Protein AF-A0A813J6W2-F1 (afdb_monomer_lite)

Organism: Polarella glacialis (NCBI:txid89957)

Sequence (177 aa):
MVAVLALCNLWLPAFVPPPAGQSLRHGVHMSTAVGAAAVLGAAPAAFADKIDDAATKLSEASYPFLKEIDWTSPVYGSLPNANPVKVLAVINKALVMGASMDSAALKKGVLAHASAIGHVDSKGMIPLPDYTAINAAIGHMVASVPKKPGHRRLQRSWRCRQEGGSWCLHEVARESR

Radius of gyration: 26.38 Å; chains: 1; bounding box: 73×84×57 Å

Foldseek 3Di:
DDDDDDDDDPDDDDDDDDDDDDDDDDDDDDDDDDDDDDPPDPPDPVVLPVQLVVLLVVLVVCVVVLVVDQPVDCVVVDDPPDDVVVVVVVVVVVVVLQVQFDPVLVVQLVVLVVVQQVQADPSRGGDSVSSSSNSSSVSNRNVSHDDDPPVVVVVVVVVCVVVPNPVPVVVVVVVVD

InterPro domains:
  IPR003376 Peridinin-chlorophyll A binding protein [PF02429] (49-148)
  IPR036550 Peridinin-chlorophyll A binding superfamily [G3DSA:1.40.10.10] (41-151)
  IPR036550 Peridinin-chlorophyll A binding superfamily [SSF48608] (43-148)

Structure (mmCIF, N/CA/C/O backbone):
data_AF-A0A813J6W2-F1
#
_entry.id   AF-A0A813J6W2-F1
#
loop_
_atom_site.group_PDB
_atom_site.id
_atom_site.type_symbol
_atom_site.label_atom_id
_atom_site.label_alt_id
_atom_site.label_comp_id
_atom_site.label_asym_id
_atom_site.label_entity_id
_atom_site.label_seq_id
_atom_site.pdbx_PDB_i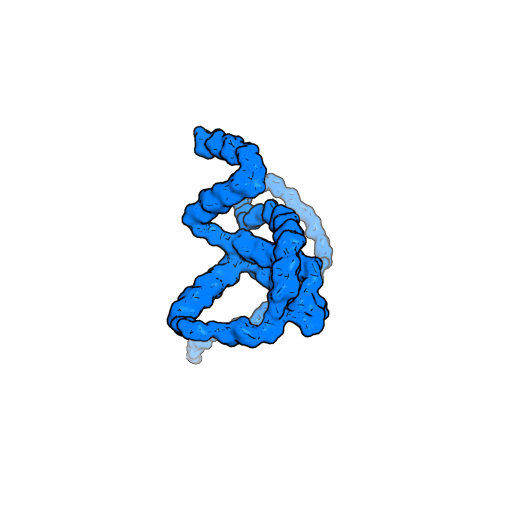ns_code
_atom_site.Cartn_x
_atom_site.Cartn_y
_atom_site.Cartn_z
_atom_site.occupancy
_atom_site.B_iso_or_equiv
_atom_site.auth_seq_id
_atom_site.auth_comp_id
_atom_site.auth_asym_id
_atom_site.auth_atom_id
_atom_site.pdbx_PDB_model_num
ATOM 1 N N . MET A 1 1 ? -21.621 -68.797 -7.571 1.00 32.53 1 MET A N 1
ATOM 2 C CA . MET A 1 1 ? -20.572 -68.760 -6.532 1.00 32.53 1 MET A CA 1
ATOM 3 C C . MET A 1 1 ? -20.043 -67.330 -6.433 1.00 32.53 1 MET A C 1
ATOM 5 O O . MET A 1 1 ? -19.540 -66.850 -7.433 1.00 32.53 1 MET A O 1
ATOM 9 N N . VAL A 1 2 ? -20.258 -66.687 -5.270 1.00 34.25 2 VAL A N 1
ATOM 10 C CA . VAL A 1 2 ? -19.469 -65.613 -4.597 1.00 34.25 2 VAL A CA 1
ATOM 11 C C . VAL A 1 2 ? -19.027 -64.400 -5.458 1.00 34.25 2 VAL A C 1
ATOM 13 O O . VAL A 1 2 ? -18.131 -64.529 -6.276 1.00 34.25 2 VAL A O 1
ATOM 16 N N . ALA A 1 3 ? -19.694 -63.237 -5.454 1.00 38.50 3 ALA A N 1
ATOM 17 C CA . ALA A 1 3 ? -19.747 -62.157 -4.443 1.00 38.50 3 ALA A CA 1
ATOM 18 C C . ALA A 1 3 ? -18.414 -61.420 -4.175 1.00 38.50 3 ALA A C 1
ATOM 20 O O . ALA A 1 3 ? -17.601 -61.916 -3.408 1.00 38.50 3 ALA A O 1
ATOM 21 N N . VAL A 1 4 ? -18.265 -60.188 -4.693 1.00 41.47 4 VAL A N 1
ATOM 22 C CA . VAL A 1 4 ? -17.517 -59.091 -4.039 1.00 41.47 4 VAL A CA 1
ATOM 23 C C . VAL A 1 4 ? -18.222 -57.759 -4.338 1.00 41.47 4 VAL A C 1
ATOM 25 O O . VAL A 1 4 ? -18.312 -57.322 -5.481 1.00 41.47 4 VAL A O 1
ATOM 28 N N . LEU A 1 5 ? -18.752 -57.153 -3.276 1.00 44.66 5 LEU A N 1
ATOM 29 C CA . LEU A 1 5 ? -19.268 -55.786 -3.179 1.00 44.66 5 LEU A CA 1
ATOM 30 C C . LEU A 1 5 ? -18.096 -54.827 -2.926 1.00 44.66 5 LEU A C 1
ATOM 32 O O . LEU A 1 5 ? -17.245 -55.188 -2.118 1.00 44.66 5 LEU A O 1
ATOM 36 N N . ALA A 1 6 ? -18.100 -53.616 -3.505 1.00 43.50 6 ALA A N 1
ATOM 37 C CA . ALA A 1 6 ? -17.680 -52.371 -2.831 1.00 43.50 6 ALA A CA 1
ATOM 38 C C . ALA A 1 6 ? -17.549 -51.165 -3.791 1.00 43.50 6 ALA A C 1
ATOM 40 O O . ALA A 1 6 ? -16.657 -51.116 -4.629 1.00 43.50 6 ALA A O 1
ATOM 41 N N . LEU A 1 7 ? -18.393 -50.161 -3.521 1.00 42.53 7 LEU A N 1
ATOM 42 C CA . LEU A 1 7 ? -18.168 -48.709 -3.630 1.00 42.53 7 LEU A CA 1
ATOM 43 C C . LEU A 1 7 ? -18.061 -48.032 -5.013 1.00 42.53 7 LEU A C 1
ATOM 45 O O . LEU A 1 7 ? -16.988 -47.776 -5.553 1.00 42.53 7 LEU A O 1
ATOM 49 N N . CYS A 1 8 ? -19.229 -47.574 -5.476 1.00 40.91 8 CYS A N 1
ATOM 50 C CA . CYS A 1 8 ? -19.403 -46.475 -6.424 1.00 40.91 8 CYS A CA 1
ATOM 51 C C . CYS A 1 8 ? -19.331 -45.088 -5.745 1.00 40.91 8 CYS A C 1
ATOM 53 O O . CYS A 1 8 ? -19.824 -44.901 -4.635 1.00 40.91 8 CYS A O 1
ATOM 55 N N . ASN A 1 9 ? -18.852 -44.113 -6.526 1.00 45.38 9 ASN A N 1
ATOM 56 C CA . ASN A 1 9 ? -19.217 -42.686 -6.539 1.00 45.38 9 ASN A CA 1
ATOM 57 C C . ASN A 1 9 ? -18.821 -41.753 -5.382 1.00 45.38 9 ASN A C 1
ATOM 59 O O . ASN A 1 9 ? -19.674 -41.161 -4.726 1.00 45.38 9 ASN A O 1
ATOM 63 N N . LEU A 1 10 ? -17.532 -41.421 -5.293 1.00 42.88 10 LEU A N 1
ATOM 64 C CA . LEU A 1 10 ? -17.106 -40.117 -4.766 1.00 42.88 10 LEU A CA 1
ATOM 65 C C . LEU A 1 10 ? -16.623 -39.226 -5.916 1.00 42.88 10 LEU A C 1
ATOM 67 O O . LEU A 1 10 ? -15.428 -39.038 -6.134 1.00 42.88 10 LEU A O 1
ATOM 71 N N . TRP A 1 11 ? -17.585 -38.684 -6.663 1.00 45.22 11 TRP A N 1
ATOM 72 C CA . TRP A 1 11 ? -17.362 -37.578 -7.590 1.00 45.22 11 TRP A CA 1
ATOM 73 C C . TRP A 1 11 ? -18.440 -36.511 -7.361 1.00 45.22 11 TRP A C 1
ATOM 75 O O . TRP A 1 11 ? -19.586 -36.699 -7.748 1.00 45.22 11 TRP A O 1
ATOM 85 N N . LEU A 1 12 ? -18.006 -35.421 -6.710 1.00 53.00 12 LEU A N 1
ATOM 86 C CA . LEU A 1 12 ? -18.623 -34.091 -6.544 1.00 53.00 12 LEU A CA 1
ATOM 87 C C . LEU A 1 12 ? -19.996 -34.004 -5.846 1.00 53.00 12 LEU A C 1
ATOM 89 O O . LEU A 1 12 ? -20.911 -34.781 -6.094 1.00 53.00 12 LEU A O 1
ATOM 93 N N . PRO A 1 13 ? -20.184 -32.953 -5.032 1.00 49.88 13 PRO A N 1
ATOM 94 C CA . PRO A 1 13 ? -21.352 -32.118 -5.307 1.00 49.88 13 PRO A CA 1
ATOM 95 C C . PRO A 1 13 ? -21.043 -30.615 -5.320 1.00 49.88 13 PRO A C 1
ATOM 97 O O . PRO A 1 13 ? -20.703 -30.004 -4.307 1.00 49.88 13 PRO A O 1
ATOM 100 N N . ALA A 1 14 ? -21.262 -30.016 -6.492 1.00 44.91 14 ALA A N 1
ATOM 101 C CA . ALA A 1 14 ? -21.667 -28.625 -6.616 1.00 44.91 14 ALA A CA 1
ATOM 102 C C . ALA A 1 14 ? -23.023 -28.447 -5.908 1.00 44.91 14 ALA A C 1
ATOM 104 O O . ALA A 1 14 ? -23.976 -29.177 -6.181 1.00 44.91 14 ALA A O 1
ATOM 105 N N . PHE A 1 15 ? -23.098 -27.501 -4.975 1.00 42.28 15 PHE A N 1
ATOM 106 C CA . PHE A 1 15 ? -24.297 -27.212 -4.194 1.00 42.28 15 PHE A CA 1
ATOM 107 C C . PHE A 1 15 ? -25.143 -26.151 -4.916 1.00 42.28 15 PHE A C 1
ATOM 109 O O . PHE A 1 15 ? -24.765 -24.982 -4.972 1.00 42.28 15 PHE A O 1
ATOM 116 N N . VAL A 1 16 ? -26.283 -26.569 -5.472 1.00 48.84 16 VAL A N 1
ATOM 117 C CA . VAL A 1 16 ? -27.378 -25.692 -5.920 1.00 48.84 16 VAL A CA 1
ATOM 118 C C . VAL A 1 16 ? -28.450 -25.702 -4.820 1.00 48.84 16 VAL A C 1
ATOM 120 O O . VAL A 1 16 ? -28.851 -26.790 -4.402 1.00 48.84 16 VAL A O 1
ATOM 123 N N . PRO A 1 17 ? -28.921 -24.547 -4.316 1.00 43.53 17 PRO A N 1
ATOM 124 C CA . PRO A 1 17 ? -29.933 -24.513 -3.262 1.00 43.53 17 PRO A CA 1
ATOM 125 C C . PRO A 1 17 ? -31.351 -24.796 -3.809 1.00 43.53 17 PRO A C 1
ATOM 127 O O . PRO A 1 17 ? -31.703 -24.272 -4.869 1.00 43.53 17 PRO A O 1
ATOM 130 N N . PRO A 1 18 ? -32.196 -25.568 -3.096 1.00 46.22 18 PRO A N 1
ATOM 131 C CA . PRO A 1 18 ? -33.617 -25.719 -3.412 1.00 46.22 18 PRO A CA 1
ATOM 132 C C . PRO A 1 18 ? -34.473 -24.593 -2.786 1.00 46.22 18 PRO A C 1
ATOM 134 O O . PRO A 1 18 ? -34.084 -24.019 -1.765 1.00 46.22 18 PRO A O 1
ATOM 137 N N . PRO A 1 19 ? -35.658 -24.278 -3.346 1.00 39.81 19 PRO A N 1
ATOM 138 C CA . PRO A 1 19 ? -36.578 -23.299 -2.773 1.00 39.81 19 PRO A CA 1
ATOM 139 C C . PRO A 1 19 ? -37.379 -23.904 -1.606 1.00 39.81 19 PRO A C 1
ATOM 141 O O . PRO A 1 19 ? -37.912 -25.007 -1.714 1.00 39.81 19 PRO A O 1
ATOM 144 N N . ALA A 1 20 ? -37.503 -23.167 -0.499 1.00 46.59 20 ALA A N 1
ATOM 145 C CA . ALA A 1 20 ? -38.336 -23.544 0.642 1.00 46.59 20 ALA A CA 1
ATOM 146 C C . ALA A 1 20 ? -39.707 -22.853 0.568 1.00 46.59 20 ALA A C 1
ATOM 148 O O . ALA A 1 20 ? -39.802 -21.628 0.638 1.00 46.59 20 ALA A O 1
ATOM 149 N N . GLY A 1 21 ? -40.769 -23.654 0.464 1.00 39.44 21 GLY A N 1
ATOM 150 C CA . GLY A 1 21 ? -42.153 -23.245 0.683 1.00 39.44 21 GLY A CA 1
ATOM 151 C C . GLY A 1 21 ? -42.783 -24.033 1.837 1.00 39.44 21 GLY A C 1
ATOM 152 O O . GLY A 1 21 ? -42.725 -25.254 1.829 1.00 39.44 21 GLY A O 1
ATOM 153 N N . GLN A 1 22 ? -43.399 -23.287 2.769 1.00 39.91 22 GLN A N 1
ATOM 154 C CA . GLN A 1 22 ? -44.546 -23.626 3.645 1.00 39.91 22 GLN A CA 1
ATOM 155 C C . GLN A 1 22 ? -44.345 -24.777 4.663 1.00 39.91 22 GLN A C 1
ATOM 157 O O . GLN A 1 22 ? -44.216 -25.936 4.306 1.00 39.91 22 GLN A O 1
ATOM 162 N N . SER A 1 23 ? -44.153 -24.499 5.961 1.00 40.53 23 SER A N 1
ATOM 163 C CA . SER A 1 23 ? -45.137 -24.113 7.004 1.00 40.53 23 SER A CA 1
ATOM 164 C C . SER A 1 23 ? -46.182 -25.188 7.331 1.00 40.53 23 SER A C 1
ATOM 166 O O . SER A 1 23 ? -47.001 -25.488 6.475 1.00 40.53 23 SER A O 1
ATOM 168 N N . LEU A 1 24 ? -46.157 -25.688 8.581 1.00 40.53 24 LEU A N 1
ATOM 169 C CA . LEU A 1 24 ? -47.265 -26.099 9.482 1.00 40.53 24 LEU A CA 1
ATOM 170 C C . LEU A 1 24 ? -46.612 -26.750 10.736 1.00 40.53 24 LEU A C 1
ATOM 172 O O . LEU A 1 24 ? -45.891 -27.728 10.608 1.00 40.53 24 LEU A O 1
ATOM 176 N N . ARG A 1 25 ? -46.549 -26.101 11.910 1.00 40.66 25 ARG A N 1
ATOM 177 C CA . ARG A 1 25 ? -47.556 -25.905 12.985 1.00 40.66 25 ARG A CA 1
ATOM 178 C C . ARG A 1 25 ? -47.686 -27.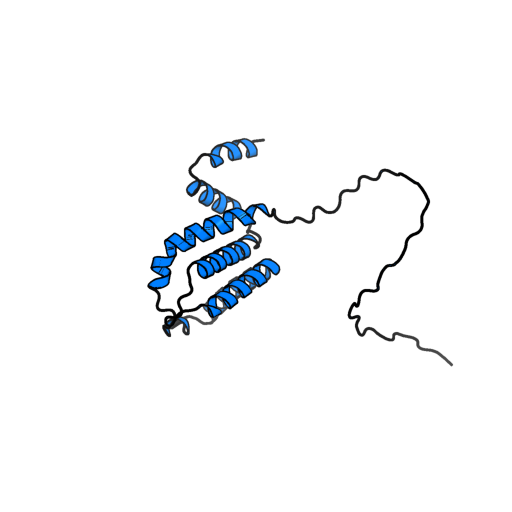070 14.004 1.00 40.66 25 ARG A C 1
ATOM 180 O O . ARG A 1 25 ? -48.101 -28.160 13.645 1.00 40.66 25 ARG A O 1
ATOM 187 N N . HIS A 1 26 ? -47.512 -26.682 15.280 1.00 31.67 26 HIS A N 1
ATOM 188 C CA . HIS A 1 26 ? -47.939 -27.268 16.575 1.00 31.67 26 HIS A CA 1
ATOM 189 C C . HIS A 1 26 ? -47.042 -28.275 17.322 1.00 31.67 26 HIS A C 1
ATOM 191 O O . HIS A 1 26 ? -46.849 -29.402 16.890 1.00 31.67 26 HIS A O 1
ATOM 197 N N . GLY A 1 27 ? -46.647 -27.886 18.546 1.00 35.94 27 GLY A N 1
ATOM 198 C CA . GLY A 1 27 ? -46.239 -28.805 19.617 1.00 35.94 27 GLY A CA 1
ATOM 199 C C . GLY A 1 27 ? -45.245 -28.198 20.610 1.00 35.94 27 GLY A C 1
ATOM 200 O O . GLY A 1 27 ? -44.052 -28.171 20.351 1.00 35.94 27 GLY A O 1
ATOM 201 N N . VAL A 1 28 ? -45.743 -27.696 21.738 1.00 43.69 28 VAL A N 1
ATOM 202 C CA . VAL A 1 28 ? -44.996 -27.062 22.839 1.00 43.69 28 VAL A CA 1
ATOM 203 C C . VAL A 1 28 ? -44.101 -28.065 23.583 1.00 43.69 28 VAL A C 1
ATOM 205 O O . VAL A 1 28 ? -44.597 -29.096 24.025 1.00 43.69 28 VAL A O 1
ATOM 208 N N . HIS A 1 29 ? -42.839 -27.706 23.848 1.00 34.78 29 HIS A N 1
ATOM 209 C CA . HIS A 1 29 ? -42.182 -28.014 25.126 1.00 34.78 29 HIS A CA 1
ATOM 210 C C . HIS A 1 29 ? -41.040 -27.020 25.391 1.00 34.78 29 HIS A C 1
ATOM 212 O O . HIS A 1 29 ? -40.045 -26.981 24.671 1.00 34.78 29 HIS A O 1
ATOM 218 N N . MET A 1 30 ? -41.197 -26.191 26.424 1.00 47.62 30 MET A N 1
ATOM 219 C CA . MET A 1 30 ? -40.112 -25.387 26.982 1.00 47.62 30 MET A CA 1
ATOM 220 C C . MET A 1 30 ? -39.264 -26.299 27.870 1.00 47.62 30 MET A C 1
ATOM 222 O O . MET A 1 30 ? -39.746 -26.780 28.893 1.00 47.62 30 MET A O 1
ATOM 226 N N . SER A 1 31 ? -37.999 -26.505 27.513 1.00 44.03 31 SER A N 1
ATOM 227 C CA . SER A 1 31 ? -36.978 -26.964 28.453 1.00 44.03 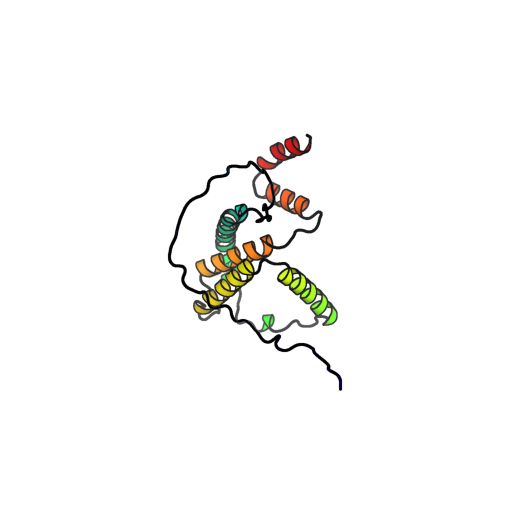31 SER A CA 1
ATOM 228 C C . SER A 1 31 ? -35.753 -26.073 28.331 1.00 44.03 31 SER A C 1
ATOM 230 O O . SER A 1 31 ? -35.117 -25.955 27.289 1.00 44.03 31 SER A O 1
ATOM 232 N N . THR A 1 32 ? -35.464 -25.421 29.445 1.00 45.84 32 THR A N 1
ATOM 233 C CA . THR A 1 32 ? -34.235 -24.712 29.763 1.00 45.84 32 THR A CA 1
ATOM 234 C C . THR A 1 32 ? -33.016 -25.609 29.559 1.00 45.84 32 THR A C 1
ATOM 236 O O . THR A 1 32 ? -32.850 -26.593 30.277 1.00 45.84 32 THR A O 1
ATOM 239 N N . ALA A 1 33 ? -32.128 -25.229 28.646 1.00 42.19 33 ALA A N 1
ATOM 240 C CA . ALA A 1 33 ? -30.737 -25.663 28.659 1.00 42.19 33 ALA A CA 1
ATOM 241 C C . ALA A 1 33 ? -29.856 -24.494 28.209 1.00 42.19 33 ALA A C 1
ATOM 243 O O . ALA A 1 33 ? -29.660 -24.233 27.024 1.00 42.19 33 ALA A O 1
ATOM 244 N N . VAL A 1 34 ? -29.358 -23.762 29.205 1.00 43.94 34 VAL A N 1
ATOM 245 C CA . VAL A 1 34 ? -28.157 -22.936 29.091 1.00 43.94 34 VAL A CA 1
ATOM 246 C C . VAL A 1 34 ? -27.032 -23.845 28.596 1.00 43.94 34 VAL A C 1
ATOM 248 O O . VAL A 1 34 ? -26.713 -24.841 29.238 1.00 43.94 34 VAL A O 1
ATOM 251 N N . GLY A 1 35 ? -26.449 -23.511 27.449 1.00 34.81 35 GLY A N 1
ATOM 252 C CA . GLY A 1 35 ? -25.364 -24.272 26.839 1.00 34.81 35 GLY A CA 1
ATOM 253 C C . GLY A 1 35 ? -24.519 -23.360 25.968 1.00 34.81 35 GLY A C 1
ATOM 254 O O . GLY A 1 35 ? -24.738 -23.239 24.769 1.00 34.81 35 GLY A O 1
ATOM 255 N N . ALA A 1 36 ? -23.593 -22.660 26.613 1.00 45.72 36 ALA A N 1
ATOM 256 C CA . ALA A 1 36 ? -22.608 -21.791 25.998 1.00 45.72 36 ALA A CA 1
ATOM 257 C C . ALA A 1 36 ? -21.747 -22.548 24.974 1.00 45.72 36 ALA A C 1
ATOM 259 O O . ALA A 1 36 ? -20.946 -23.388 25.368 1.00 45.72 36 ALA A O 1
ATOM 260 N N . ALA A 1 37 ? -21.865 -22.227 23.683 1.00 43.84 37 ALA A N 1
ATOM 261 C CA . ALA A 1 37 ? -20.854 -22.564 22.677 1.00 43.84 37 ALA A CA 1
ATOM 262 C C . ALA A 1 37 ? -21.130 -21.845 21.347 1.00 43.84 37 ALA A C 1
ATOM 264 O O . ALA A 1 37 ? -21.662 -22.443 20.421 1.00 43.84 37 ALA A O 1
ATOM 265 N N . ALA A 1 38 ? -20.770 -20.562 21.253 1.00 39.78 38 ALA A N 1
ATOM 266 C CA . ALA A 1 38 ? -20.312 -19.930 20.007 1.00 39.78 38 ALA A CA 1
ATOM 267 C C . ALA A 1 38 ? -19.864 -18.484 20.279 1.00 39.78 38 ALA A C 1
ATOM 269 O O . ALA A 1 38 ? -20.373 -17.537 19.691 1.00 39.78 38 ALA A O 1
ATOM 270 N N . VAL A 1 39 ? -18.872 -18.295 21.153 1.00 44.53 39 VAL A N 1
ATOM 271 C CA . VAL A 1 39 ? -17.968 -17.147 20.987 1.00 44.53 39 VAL A CA 1
ATOM 272 C C . VAL A 1 39 ? -16.781 -17.667 20.185 1.00 44.53 39 VAL A C 1
ATOM 274 O O . VAL A 1 39 ? -15.685 -17.868 20.700 1.00 44.53 39 VAL A O 1
ATOM 277 N N . LEU A 1 40 ? -17.032 -17.968 18.907 1.00 41.41 40 LEU A N 1
ATOM 278 C CA . LEU A 1 40 ? -15.962 -17.958 17.919 1.00 41.41 40 LEU A CA 1
ATOM 279 C C . LEU A 1 40 ? -15.445 -16.528 17.937 1.00 41.41 40 LEU A C 1
ATOM 281 O O . LEU A 1 40 ? -16.175 -15.602 17.590 1.00 41.41 40 LEU A O 1
ATOM 285 N N . GLY A 1 41 ? -14.237 -16.361 18.470 1.00 40.66 41 GLY A N 1
ATOM 286 C CA . GLY A 1 41 ? -13.579 -15.079 18.619 1.00 40.66 41 GLY A CA 1
ATOM 287 C C . GLY A 1 41 ? -13.433 -14.400 17.266 1.00 40.66 41 GLY A C 1
ATOM 288 O O . GLY A 1 41 ? -12.399 -14.517 16.617 1.00 40.66 41 GLY A O 1
ATOM 289 N N . ALA A 1 42 ? -14.450 -13.636 16.880 1.00 43.97 42 ALA A N 1
ATOM 290 C CA . ALA A 1 42 ? -14.240 -12.423 16.132 1.00 43.97 42 ALA A CA 1
ATOM 291 C C . ALA A 1 42 ? -13.312 -11.583 17.010 1.00 43.97 42 ALA A C 1
ATOM 293 O O . ALA A 1 42 ? -13.720 -11.046 18.044 1.00 43.97 42 ALA A O 1
ATOM 294 N N . ALA A 1 43 ? -12.031 -11.538 16.638 1.00 38.31 43 ALA A N 1
ATOM 295 C CA . ALA A 1 43 ? -11.165 -10.461 17.079 1.00 38.31 43 ALA A CA 1
ATOM 296 C C . ALA A 1 43 ? -11.983 -9.167 16.929 1.00 38.31 43 ALA A C 1
ATOM 298 O O . ALA A 1 43 ? -12.607 -8.983 15.880 1.00 38.31 43 ALA A O 1
ATOM 299 N N . PRO A 1 44 ? -12.100 -8.345 17.984 1.00 41.28 44 PRO A N 1
ATOM 300 C CA . PRO A 1 44 ? -13.098 -7.295 18.007 1.00 41.28 44 PRO A CA 1
ATOM 301 C C . PRO A 1 44 ? -12.919 -6.419 16.773 1.00 41.28 44 PRO A C 1
ATOM 303 O O . PRO A 1 44 ? -11.816 -5.938 16.505 1.00 41.28 44 PRO A O 1
ATOM 306 N N . ALA A 1 45 ? -14.023 -6.164 16.073 1.00 47.41 45 ALA A N 1
ATOM 307 C CA . ALA A 1 45 ? -14.132 -5.188 14.991 1.00 47.41 45 ALA A CA 1
ATOM 308 C C . ALA A 1 45 ? -13.749 -3.749 15.424 1.00 47.41 45 ALA A C 1
ATOM 310 O O . ALA A 1 45 ? -13.835 -2.817 14.640 1.00 47.41 45 ALA A O 1
ATOM 311 N N . ALA A 1 46 ? -13.258 -3.564 16.655 1.00 41.88 46 ALA A N 1
ATOM 312 C CA . ALA A 1 46 ? -12.805 -2.320 17.269 1.00 41.88 46 ALA A CA 1
ATOM 313 C C . ALA A 1 46 ? -11.495 -1.744 16.689 1.00 41.88 46 ALA A C 1
ATOM 315 O O . ALA A 1 46 ? -10.965 -0.766 17.221 1.00 41.88 46 ALA A O 1
ATOM 316 N N . PHE A 1 47 ? -10.945 -2.344 15.631 1.00 47.75 47 PHE A N 1
ATOM 317 C CA . PHE A 1 47 ? -9.837 -1.764 14.867 1.00 47.75 47 PHE A CA 1
ATOM 318 C C . PHE A 1 47 ? -10.274 -1.180 13.519 1.00 47.75 47 PHE A C 1
ATOM 320 O O . PHE A 1 47 ? -9.466 -0.481 12.917 1.00 47.75 47 PHE A O 1
ATOM 327 N N . ALA A 1 48 ? -11.519 -1.419 13.079 1.00 49.03 48 ALA A N 1
ATOM 328 C CA . ALA A 1 48 ? -12.030 -0.926 11.800 1.00 49.03 48 ALA A CA 1
ATOM 329 C C . ALA A 1 48 ? -11.923 0.606 11.704 1.00 49.03 48 ALA A C 1
ATOM 331 O O . ALA A 1 48 ? -11.346 1.118 10.755 1.00 49.03 48 ALA A O 1
ATOM 332 N N . ASP A 1 49 ? -12.316 1.320 12.760 1.00 60.94 49 ASP 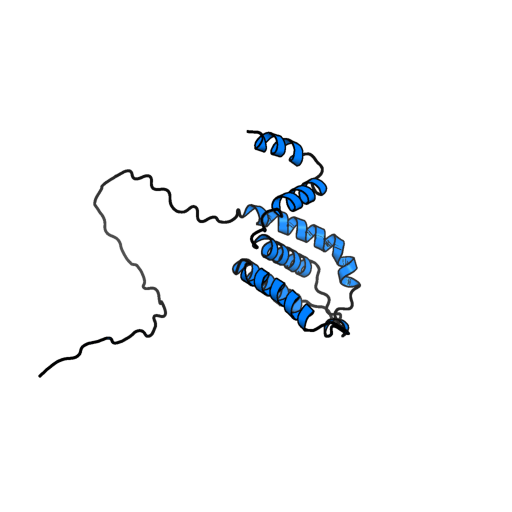A N 1
ATOM 333 C CA . ASP A 1 49 ? -12.462 2.780 12.675 1.00 60.94 49 ASP A CA 1
ATOM 334 C C . ASP A 1 49 ? -11.151 3.533 12.971 1.00 60.94 49 ASP A C 1
ATOM 336 O O . ASP A 1 49 ? -10.813 4.522 12.329 1.00 60.94 49 ASP A O 1
ATOM 340 N N . LYS A 1 50 ? -10.323 3.021 13.894 1.00 87.19 50 LYS A N 1
ATOM 341 C CA . LYS A 1 50 ? -9.050 3.678 14.258 1.00 87.19 50 LYS A CA 1
ATOM 342 C C . LYS A 1 50 ? -7.950 3.499 13.214 1.00 87.19 50 LYS A C 1
ATOM 344 O O . LYS A 1 50 ? -7.018 4.302 13.177 1.00 87.19 50 LYS A O 1
ATOM 349 N N . ILE A 1 51 ? -7.994 2.411 12.442 1.00 89.69 51 ILE A N 1
ATOM 350 C CA . ILE A 1 51 ? -7.012 2.160 11.382 1.00 89.69 51 ILE A CA 1
ATOM 351 C C . ILE A 1 51 ? -7.262 3.108 10.214 1.00 89.69 51 ILE A C 1
ATOM 353 O O . ILE A 1 51 ? -6.301 3.679 9.712 1.00 89.69 51 ILE A O 1
ATOM 357 N N . ASP A 1 52 ? -8.519 3.330 9.840 1.00 91.56 52 ASP A N 1
ATOM 358 C CA . ASP A 1 52 ? -8.874 4.189 8.708 1.00 91.56 52 ASP A CA 1
ATOM 359 C C . ASP A 1 52 ? -8.576 5.670 9.016 1.00 91.56 52 ASP A C 1
ATOM 361 O O . ASP A 1 52 ? -7.975 6.378 8.200 1.00 91.56 52 ASP A O 1
ATOM 365 N N . ASP A 1 53 ? -8.853 6.114 10.247 1.00 91.06 53 ASP A N 1
ATOM 366 C CA . ASP A 1 53 ? -8.454 7.441 10.736 1.00 91.06 53 ASP A CA 1
ATOM 367 C C . ASP A 1 53 ? -6.928 7.627 10.718 1.00 91.06 53 ASP A C 1
ATOM 369 O O . ASP A 1 53 ? -6.401 8.668 10.308 1.00 91.06 53 ASP A O 1
ATOM 373 N N . ALA A 1 54 ? -6.189 6.611 11.176 1.00 93.62 54 ALA A N 1
ATOM 374 C CA . ALA A 1 54 ? -4.732 6.634 11.162 1.00 93.62 54 ALA A CA 1
ATOM 375 C C . ALA A 1 54 ? -4.177 6.588 9.732 1.00 93.62 54 ALA A C 1
ATOM 377 O O . ALA A 1 54 ? -3.178 7.250 9.456 1.00 93.62 54 ALA A O 1
ATOM 378 N N . ALA A 1 55 ? -4.822 5.852 8.825 1.00 95.25 55 ALA A N 1
ATOM 379 C CA . ALA A 1 55 ? -4.453 5.782 7.419 1.00 95.25 55 ALA A CA 1
ATOM 380 C C . ALA A 1 55 ? -4.645 7.131 6.731 1.00 95.25 55 ALA A C 1
ATOM 382 O O . ALA A 1 55 ? -3.774 7.538 5.971 1.00 95.25 55 ALA A O 1
ATOM 383 N N . THR A 1 56 ? -5.716 7.858 7.047 1.00 94.31 56 THR A N 1
ATOM 384 C CA . THR A 1 56 ? -5.938 9.219 6.538 1.00 94.31 56 THR A CA 1
ATOM 385 C C . THR A 1 56 ? -4.799 10.143 6.963 1.00 94.31 56 THR A C 1
ATOM 387 O O . THR A 1 56 ? -4.112 10.706 6.113 1.00 94.31 56 THR A O 1
ATOM 390 N N . LYS A 1 57 ? -4.499 10.196 8.269 1.00 94.69 57 LYS A N 1
ATOM 391 C CA . LYS A 1 57 ? -3.403 11.021 8.811 1.00 94.69 57 LYS A CA 1
ATOM 392 C C . LYS A 1 57 ? -2.037 10.642 8.240 1.00 94.69 57 LYS A C 1
ATOM 394 O O . LYS A 1 57 ? -1.241 11.515 7.905 1.00 94.69 57 LYS A O 1
ATOM 399 N N . LEU A 1 58 ? -1.753 9.341 8.141 1.00 96.25 58 LEU A N 1
ATOM 400 C CA . LEU A 1 58 ? -0.514 8.837 7.550 1.00 96.25 58 LEU A CA 1
ATOM 401 C C . LEU A 1 58 ? -0.406 9.264 6.089 1.00 96.25 58 LEU A C 1
ATOM 403 O O . LEU A 1 58 ? 0.654 9.722 5.668 1.00 96.25 58 LEU A O 1
ATOM 407 N N . SER A 1 59 ? -1.491 9.118 5.333 1.00 96.62 59 SER A N 1
ATOM 408 C CA . SER A 1 59 ? -1.506 9.403 3.904 1.00 96.62 59 SER A CA 1
ATOM 409 C C . SER A 1 59 ? -1.280 10.882 3.660 1.00 96.62 59 SER A C 1
ATOM 411 O O . SER A 1 59 ? -0.357 11.221 2.939 1.00 96.62 59 SER A O 1
ATOM 413 N N . GLU A 1 60 ? -2.006 11.767 4.342 1.00 96.31 60 GLU A N 1
ATOM 414 C CA . GLU A 1 60 ? -1.806 13.218 4.241 1.00 96.31 60 GLU A CA 1
ATOM 415 C C . GLU A 1 60 ? -0.369 13.641 4.574 1.00 96.31 60 GLU A C 1
ATOM 417 O O . GLU A 1 60 ? 0.232 14.422 3.836 1.00 96.31 60 GLU A O 1
ATOM 422 N N . ALA A 1 61 ? 0.211 13.088 5.645 1.00 97.69 61 ALA A N 1
ATOM 423 C CA . ALA A 1 61 ? 1.564 13.432 6.079 1.00 97.69 61 ALA A CA 1
ATOM 424 C C . ALA A 1 61 ? 2.664 12.899 5.143 1.00 97.69 61 ALA A C 1
ATOM 426 O O . ALA A 1 61 ? 3.714 13.524 5.010 1.00 97.69 61 ALA A O 1
ATOM 427 N N . SER A 1 62 ? 2.448 11.745 4.504 1.00 97.12 62 SER A N 1
ATOM 428 C CA . SER A 1 62 ? 3.452 11.073 3.663 1.00 97.12 62 SER A CA 1
ATOM 429 C C . SER A 1 62 ? 3.243 11.269 2.161 1.00 97.12 62 SER A C 1
ATOM 431 O O . SER A 1 62 ? 4.147 10.983 1.380 1.00 97.12 62 SER A O 1
ATOM 433 N N . TYR A 1 63 ? 2.102 11.812 1.733 1.00 96.12 63 TYR A N 1
ATOM 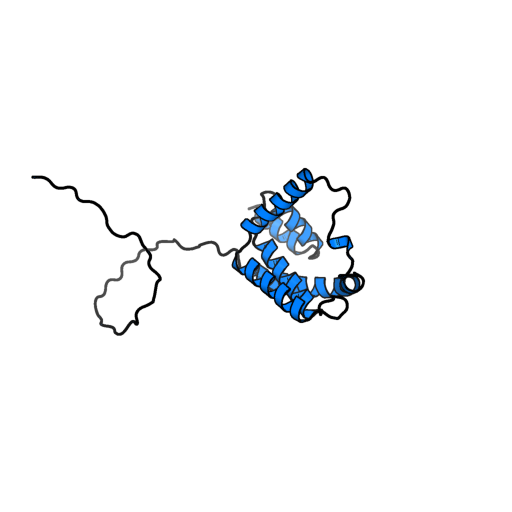434 C CA . TYR A 1 63 ? 1.816 12.056 0.320 1.00 96.12 63 TYR A CA 1
ATOM 435 C C . TYR A 1 63 ? 2.818 12.994 -0.374 1.00 96.12 63 TYR A C 1
ATOM 437 O O . TYR A 1 63 ? 3.130 12.732 -1.536 1.00 96.12 63 TYR A O 1
ATOM 445 N N . PRO A 1 64 ? 3.369 14.049 0.272 1.00 95.94 64 PRO A N 1
ATOM 446 C CA . PRO A 1 64 ? 4.438 14.844 -0.334 1.00 95.94 64 PRO A CA 1
ATOM 447 C C . PRO A 1 64 ? 5.662 13.993 -0.685 1.00 95.94 64 PRO A C 1
ATOM 449 O O . PRO A 1 64 ? 6.132 14.052 -1.814 1.00 95.94 64 PRO A O 1
ATOM 452 N N . PHE A 1 65 ? 6.093 13.124 0.234 1.00 96.00 65 PHE A N 1
ATOM 453 C CA . PHE A 1 65 ? 7.181 12.176 -0.007 1.00 96.00 65 PHE A CA 1
ATOM 454 C C . PHE A 1 65 ? 6.832 11.176 -1.118 1.00 96.00 65 PHE A C 1
ATOM 456 O O . PHE A 1 65 ? 7.652 10.910 -1.990 1.00 96.00 65 PHE A O 1
ATOM 463 N N . LEU A 1 66 ? 5.596 10.665 -1.143 1.00 94.56 66 LEU A N 1
ATOM 464 C CA . LEU A 1 66 ? 5.143 9.713 -2.161 1.00 94.56 66 LEU A CA 1
ATOM 465 C C . LEU A 1 66 ? 5.246 10.281 -3.591 1.00 94.56 66 LEU A C 1
ATOM 467 O O . LEU A 1 66 ? 5.560 9.537 -4.518 1.00 94.56 66 LEU A O 1
ATOM 471 N N . LYS A 1 67 ? 5.026 11.594 -3.759 1.00 92.69 67 LYS A N 1
ATOM 472 C CA . LYS A 1 67 ? 5.147 12.300 -5.050 1.00 92.69 67 LYS A CA 1
ATOM 473 C C . LYS A 1 67 ? 6.586 12.504 -5.519 1.00 92.69 67 LYS A C 1
ATOM 475 O O . LYS A 1 67 ? 6.799 12.714 -6.709 1.00 92.69 67 LYS A O 1
ATOM 480 N N . GLU A 1 68 ? 7.548 12.525 -4.602 1.00 93.62 68 GLU A N 1
ATOM 481 C CA . GLU A 1 68 ? 8.967 12.721 -4.928 1.00 93.62 68 GLU A CA 1
ATOM 482 C C . GLU A 1 68 ? 9.616 11.440 -5.471 1.00 93.62 68 GLU A C 1
ATOM 484 O O . GLU A 1 68 ? 10.690 11.491 -6.069 1.00 93.62 68 GLU A O 1
ATOM 489 N N . ILE A 1 69 ? 8.966 10.291 -5.281 1.00 92.56 69 ILE A N 1
ATOM 490 C CA . ILE A 1 69 ? 9.454 8.991 -5.733 1.00 92.56 69 ILE A CA 1
ATOM 491 C C . ILE A 1 69 ? 9.173 8.820 -7.229 1.00 92.56 69 ILE A C 1
ATOM 493 O O . ILE A 1 69 ? 8.031 8.898 -7.679 1.00 92.56 69 ILE A O 1
ATOM 497 N N . ASP A 1 70 ? 10.219 8.515 -7.996 1.00 91.38 70 ASP A N 1
ATOM 498 C CA . ASP A 1 70 ? 10.082 8.087 -9.388 1.00 91.38 70 ASP A CA 1
ATOM 499 C C . ASP A 1 70 ? 9.701 6.603 -9.458 1.00 91.38 70 ASP A C 1
ATOM 501 O O . ASP A 1 70 ? 10.566 5.731 -9.513 1.00 91.38 70 ASP A O 1
ATOM 505 N N . TRP A 1 71 ? 8.398 6.318 -9.489 1.00 91.50 71 TRP A N 1
ATOM 506 C CA . TRP A 1 71 ? 7.843 4.962 -9.572 1.00 91.50 71 TRP A CA 1
ATOM 507 C C . TRP A 1 71 ? 8.148 4.222 -10.883 1.00 91.50 71 TRP A C 1
ATOM 509 O O . TRP A 1 71 ? 7.913 3.017 -10.969 1.00 91.50 71 TRP A O 1
ATOM 519 N N . THR A 1 72 ? 8.691 4.909 -11.893 1.00 89.38 72 THR A N 1
ATOM 520 C CA . THR A 1 72 ? 9.068 4.314 -13.187 1.00 89.38 72 THR A CA 1
ATOM 521 C C . THR A 1 72 ? 10.530 3.869 -13.243 1.00 89.38 72 THR A C 1
ATOM 523 O O . THR A 1 72 ? 10.960 3.252 -14.220 1.00 89.38 72 THR A O 1
ATOM 526 N N . SER A 1 73 ? 11.296 4.141 -12.184 1.00 90.38 73 SER A N 1
ATOM 527 C CA . SER A 1 73 ? 12.714 3.817 -12.127 1.00 90.38 73 SER A CA 1
ATOM 528 C C . SER A 1 73 ? 12.970 2.302 -12.207 1.00 90.38 73 SER A C 1
ATOM 530 O O . SER A 1 73 ? 12.349 1.517 -11.481 1.00 90.38 73 SER A O 1
ATOM 532 N N . PRO A 1 74 ? 13.953 1.849 -13.010 1.00 88.62 74 PRO A N 1
ATOM 533 C CA . PRO A 1 74 ? 14.298 0.430 -13.122 1.00 88.62 74 PRO A CA 1
ATOM 534 C C . PRO A 1 74 ? 14.920 -0.149 -11.840 1.00 88.62 74 PRO A C 1
ATOM 536 O O . PRO A 1 74 ? 15.082 -1.367 -11.730 1.00 88.62 74 PRO A O 1
ATOM 539 N N . VAL A 1 75 ? 15.265 0.693 -10.856 1.00 90.62 75 VAL A N 1
ATOM 540 C CA . VAL A 1 75 ? 15.910 0.273 -9.601 1.00 90.62 75 VAL A CA 1
ATOM 541 C C . VAL A 1 75 ? 15.073 -0.738 -8.812 1.00 90.62 75 VAL A C 1
ATOM 543 O O . VAL A 1 75 ? 15.631 -1.603 -8.144 1.00 90.62 75 VAL A O 1
ATOM 546 N N . TYR A 1 76 ? 13.744 -0.692 -8.925 1.00 88.94 76 TYR A N 1
ATOM 547 C CA . TYR A 1 76 ? 12.851 -1.585 -8.181 1.00 88.94 76 TYR A CA 1
ATOM 548 C C . TYR A 1 76 ? 12.785 -3.007 -8.751 1.00 88.94 76 TYR A C 1
ATOM 550 O O . TYR A 1 76 ? 12.343 -3.923 -8.060 1.00 88.94 76 TYR A O 1
ATOM 558 N N . GLY A 1 77 ? 13.233 -3.211 -9.995 1.00 87.12 77 GLY A N 1
ATOM 559 C CA . GLY A 1 77 ? 13.206 -4.514 -10.663 1.00 87.12 77 GLY A CA 1
ATOM 560 C C . GLY A 1 77 ? 14.394 -5.421 -10.333 1.00 87.12 77 GLY A C 1
ATOM 561 O O . GLY A 1 77 ? 14.378 -6.596 -10.697 1.00 87.12 77 GLY A O 1
ATOM 562 N N . SER A 1 78 ? 15.434 -4.910 -9.664 1.00 85.56 78 SER A N 1
ATOM 563 C CA . SER A 1 78 ? 16.641 -5.687 -9.367 1.00 85.56 78 SER A CA 1
ATOM 564 C C . SER A 1 78 ? 17.192 -5.404 -7.972 1.00 85.56 78 SER A C 1
ATOM 566 O O . SER A 1 78 ? 17.125 -4.290 -7.465 1.00 85.56 78 SER A O 1
ATOM 568 N N . LEU A 1 79 ? 17.764 -6.434 -7.349 1.00 86.31 79 LEU A N 1
ATOM 569 C CA . LEU A 1 79 ? 18.461 -6.331 -6.068 1.00 86.31 79 LEU A CA 1
ATOM 570 C C . LEU A 1 79 ? 19.957 -6.586 -6.300 1.00 86.31 79 LEU A C 1
ATOM 572 O O . LEU A 1 79 ? 20.406 -7.732 -6.176 1.00 86.31 79 LEU A O 1
ATOM 576 N N . PRO A 1 80 ? 20.739 -5.559 -6.683 1.00 82.25 80 PRO A N 1
ATOM 577 C CA . PRO A 1 80 ? 22.155 -5.742 -6.963 1.00 82.25 80 PRO A CA 1
ATOM 578 C C . PRO A 1 80 ? 22.886 -6.227 -5.705 1.00 82.25 80 PRO A C 1
ATOM 580 O O . PRO A 1 80 ? 22.658 -5.731 -4.603 1.00 82.25 80 PRO A O 1
ATOM 583 N N . ASN A 1 81 ? 23.783 -7.202 -5.871 1.00 85.62 81 ASN A N 1
ATOM 584 C CA . ASN A 1 81 ? 24.638 -7.751 -4.809 1.00 85.62 81 ASN A CA 1
ATOM 585 C C . ASN A 1 81 ? 23.899 -8.432 -3.634 1.00 85.62 81 ASN A C 1
ATOM 587 O O . ASN A 1 81 ? 24.496 -8.672 -2.581 1.00 85.62 81 ASN A O 1
ATOM 591 N N . ALA A 1 82 ? 22.619 -8.785 -3.791 1.00 87.00 82 ALA A N 1
ATOM 592 C CA . ALA A 1 82 ? 21.878 -9.516 -2.767 1.00 87.00 82 ALA A CA 1
ATOM 593 C C . ALA A 1 82 ? 22.199 -11.020 -2.801 1.00 87.00 82 ALA A C 1
ATOM 595 O O . ALA A 1 82 ? 22.177 -11.660 -3.849 1.00 87.00 82 ALA A O 1
ATOM 596 N N . ASN A 1 83 ? 22.460 -11.616 -1.634 1.00 91.56 83 ASN A N 1
ATOM 597 C CA . ASN A 1 83 ? 22.645 -13.063 -1.522 1.00 91.56 83 ASN A CA 1
ATOM 598 C C . ASN A 1 83 ? 21.286 -13.783 -1.698 1.00 91.56 83 ASN A C 1
ATOM 600 O O . ASN A 1 83 ? 20.404 -13.583 -0.854 1.00 91.56 83 ASN A O 1
ATOM 604 N N . PRO A 1 84 ? 21.114 -14.660 -2.709 1.00 90.88 84 PRO A N 1
ATOM 605 C CA . PRO A 1 84 ? 19.821 -15.285 -3.004 1.00 90.88 84 PRO A CA 1
ATOM 606 C C . PRO A 1 84 ? 19.241 -16.112 -1.850 1.00 90.88 84 PRO A C 1
ATOM 608 O O . PRO A 1 84 ? 18.034 -16.095 -1.620 1.00 90.88 84 PRO A O 1
ATOM 611 N N . VAL A 1 85 ? 20.090 -16.790 -1.070 1.00 94.25 85 VAL A N 1
ATOM 612 C CA . VAL A 1 85 ? 19.657 -17.603 0.080 1.00 94.25 85 VAL A CA 1
ATOM 613 C C . VAL A 1 85 ? 19.096 -16.713 1.190 1.00 94.25 85 VAL A C 1
ATOM 615 O O . VAL A 1 85 ? 18.073 -17.036 1.795 1.00 94.25 85 VAL A O 1
ATOM 618 N N . LYS A 1 86 ? 19.721 -15.554 1.435 1.00 92.75 86 LYS A N 1
ATOM 619 C CA . LYS A 1 86 ? 19.205 -14.571 2.401 1.00 92.75 86 LYS A CA 1
ATOM 620 C C . LYS A 1 86 ? 17.893 -13.948 1.921 1.00 92.75 86 LYS A C 1
ATOM 622 O O . LYS A 1 86 ? 16.978 -13.794 2.726 1.00 92.75 86 LYS A O 1
ATOM 627 N N . VAL A 1 87 ? 17.776 -13.639 0.627 1.00 93.06 87 VAL A N 1
ATOM 628 C CA . VAL A 1 87 ? 16.535 -13.111 0.032 1.00 93.06 87 VAL A CA 1
ATOM 629 C C . VAL A 1 87 ? 15.394 -14.116 0.184 1.00 93.06 87 VAL A C 1
ATOM 631 O O . VAL A 1 87 ? 14.331 -13.756 0.688 1.00 93.06 87 VAL A O 1
ATOM 634 N N . LEU A 1 88 ? 15.624 -15.391 -0.143 1.00 94.25 88 LEU A N 1
ATOM 635 C CA . LEU A 1 88 ? 14.618 -16.443 0.016 1.00 94.25 88 LEU A CA 1
ATOM 636 C C . LEU A 1 88 ? 14.178 -16.607 1.477 1.00 94.25 88 LEU A C 1
ATOM 638 O O . LEU A 1 88 ? 12.991 -16.785 1.751 1.00 94.25 88 LEU A O 1
ATOM 642 N N . ALA A 1 89 ? 15.106 -16.496 2.431 1.00 94.12 89 ALA A N 1
ATOM 643 C CA . ALA A 1 89 ? 14.770 -16.547 3.851 1.00 94.12 89 ALA A CA 1
ATOM 644 C C . ALA A 1 89 ? 13.843 -15.392 4.278 1.00 94.12 89 ALA A C 1
ATOM 646 O O . ALA A 1 89 ? 12.929 -15.610 5.077 1.00 94.12 89 ALA A O 1
ATOM 647 N N . VAL A 1 90 ? 14.040 -14.183 3.738 1.00 92.81 90 VAL A N 1
ATOM 648 C CA . VAL A 1 90 ? 13.160 -13.026 3.982 1.00 92.81 90 VAL A CA 1
ATOM 649 C C . VAL A 1 90 ? 11.800 -13.215 3.304 1.00 92.81 90 VAL A C 1
ATOM 651 O O . VAL A 1 90 ? 10.773 -13.012 3.952 1.00 92.81 90 VAL A O 1
ATOM 654 N N . ILE A 1 91 ? 11.772 -13.690 2.055 1.00 93.44 91 ILE A N 1
ATOM 655 C CA . ILE A 1 91 ? 10.526 -14.008 1.337 1.00 93.44 91 ILE A CA 1
ATOM 656 C C . ILE A 1 91 ? 9.711 -15.048 2.112 1.00 93.44 91 ILE A C 1
ATOM 658 O O . ILE A 1 91 ? 8.514 -14.866 2.309 1.00 93.44 91 ILE A O 1
ATOM 662 N N . ASN A 1 92 ? 10.352 -16.088 2.650 1.00 95.44 92 ASN A N 1
ATOM 663 C CA . ASN A 1 92 ? 9.678 -17.086 3.478 1.00 95.44 92 ASN A CA 1
ATOM 664 C C . ASN A 1 92 ? 8.981 -16.459 4.705 1.00 95.44 92 ASN A C 1
ATOM 666 O O . ASN A 1 92 ? 7.884 -16.867 5.075 1.00 95.44 92 ASN A O 1
ATOM 670 N N . LYS A 1 93 ? 9.562 -15.421 5.327 1.00 93.75 93 LYS A N 1
ATOM 671 C CA . LYS A 1 93 ? 8.897 -14.701 6.431 1.00 93.75 93 LYS A CA 1
ATOM 672 C C . LYS A 1 93 ? 7.660 -13.936 5.961 1.00 93.75 93 LYS A C 1
ATOM 674 O O . LYS A 1 93 ? 6.663 -13.945 6.679 1.00 93.75 93 LYS A O 1
ATOM 679 N N . ALA A 1 94 ? 7.711 -13.316 4.782 1.00 91.94 94 ALA A N 1
ATOM 680 C CA . ALA A 1 94 ? 6.554 -12.653 4.185 1.00 91.94 94 ALA A CA 1
ATOM 681 C C . ALA A 1 94 ? 5.450 -13.659 3.813 1.00 91.94 94 ALA A C 1
ATOM 683 O O . ALA A 1 94 ? 4.285 -13.399 4.092 1.00 91.94 94 ALA A O 1
ATOM 684 N N . LEU A 1 95 ? 5.805 -14.836 3.287 1.00 94.19 95 LEU A N 1
ATOM 685 C CA . LEU A 1 95 ? 4.853 -15.906 2.963 1.00 94.19 95 LEU A CA 1
ATOM 686 C C . LEU A 1 95 ? 4.169 -16.472 4.211 1.00 94.19 95 LEU A C 1
ATOM 688 O O . LEU A 1 95 ? 2.949 -16.598 4.233 1.00 94.19 95 LEU A O 1
ATOM 692 N N . VAL A 1 96 ? 4.929 -16.757 5.275 1.00 93.31 96 VAL A N 1
ATOM 693 C CA . VAL A 1 96 ? 4.358 -17.214 6.555 1.00 93.31 96 VAL A CA 1
ATOM 694 C C . VAL A 1 96 ? 3.440 -16.150 7.158 1.00 93.31 96 VAL A C 1
ATOM 696 O O . VAL A 1 96 ? 2.388 -16.486 7.696 1.00 93.31 96 VAL A O 1
ATOM 699 N N . MET A 1 97 ? 3.808 -14.869 7.055 1.00 91.31 97 MET A N 1
ATOM 700 C CA . MET A 1 97 ? 2.947 -13.776 7.506 1.00 91.31 97 MET A CA 1
ATOM 701 C C . MET A 1 97 ? 1.666 -13.698 6.667 1.00 91.31 97 MET A C 1
ATOM 703 O O . MET A 1 97 ? 0.581 -13.689 7.242 1.00 91.31 97 MET A O 1
ATOM 707 N N . GLY A 1 98 ? 1.775 -13.704 5.337 1.00 90.31 98 GLY A N 1
ATOM 708 C CA . GLY A 1 98 ? 0.634 -13.646 4.423 1.00 90.31 98 GLY A CA 1
ATOM 709 C C . GLY A 1 98 ? -0.326 -14.823 4.597 1.00 90.31 98 GLY A C 1
ATOM 710 O O . GLY A 1 98 ? -1.531 -14.620 4.650 1.00 90.31 98 GLY A O 1
ATOM 711 N N . ALA A 1 99 ? 0.191 -16.037 4.803 1.00 92.19 99 ALA A N 1
ATOM 712 C CA . ALA A 1 99 ? -0.623 -17.220 5.091 1.00 92.19 99 ALA A CA 1
ATOM 713 C C . ALA A 1 99 ? -1.392 -17.127 6.423 1.00 92.19 99 ALA A C 1
ATOM 715 O O . ALA A 1 99 ? -2.375 -17.836 6.617 1.00 92.19 99 ALA A O 1
ATOM 716 N N . SER A 1 100 ? -0.943 -16.269 7.343 1.00 90.88 100 SER A N 1
ATOM 717 C CA . SER A 1 100 ? -1.590 -16.032 8.639 1.00 90.88 100 SER A CA 1
ATOM 718 C C . SER A 1 100 ? -2.507 -14.803 8.674 1.00 90.88 100 SER A C 1
ATOM 720 O O . SER A 1 100 ? -3.094 -14.528 9.719 1.00 90.88 100 SER A O 1
ATOM 722 N N . MET A 1 101 ? -2.606 -14.049 7.574 1.00 90.94 101 MET A N 1
ATOM 723 C CA . MET A 1 101 ? -3.517 -12.907 7.460 1.00 90.94 101 MET A CA 1
ATOM 724 C C . MET A 1 101 ? -4.953 -13.365 7.195 1.00 90.94 101 MET A C 1
ATOM 726 O O . MET A 1 101 ? -5.195 -14.424 6.617 1.00 90.94 101 MET A O 1
ATOM 730 N N . ASP A 1 102 ? -5.918 -12.528 7.573 1.00 92.62 102 ASP A N 1
ATOM 731 C CA . ASP A 1 102 ? -7.321 -12.743 7.233 1.00 92.62 102 ASP A CA 1
ATOM 732 C C . ASP A 1 102 ? -7.548 -12.657 5.712 1.00 92.62 102 ASP A C 1
ATOM 734 O O . ASP A 1 102 ? -7.137 -11.705 5.041 1.00 92.62 102 ASP A O 1
ATOM 738 N N . SER A 1 103 ? -8.239 -13.658 5.161 1.00 93.62 103 SER A N 1
ATOM 739 C CA . SER A 1 103 ? -8.465 -13.775 3.715 1.00 93.62 103 SER A CA 1
ATOM 740 C C . SER A 1 103 ? -9.331 -12.647 3.140 1.00 93.62 103 SER A C 1
ATOM 742 O O . SER A 1 103 ? -9.113 -12.219 2.003 1.00 93.62 103 SER A O 1
ATOM 744 N N . ALA A 1 104 ? -10.282 -12.114 3.916 1.00 93.62 104 ALA A N 1
ATOM 745 C CA . ALA A 1 104 ? -11.116 -11.003 3.475 1.00 93.62 104 ALA A CA 1
ATOM 746 C C . ALA A 1 104 ? -10.330 -9.684 3.486 1.00 93.62 104 ALA A C 1
ATOM 748 O O . ALA A 1 104 ? -10.459 -8.893 2.548 1.00 93.62 104 ALA A O 1
ATOM 749 N N . ALA A 1 105 ? -9.473 -9.467 4.488 1.00 92.94 105 ALA A N 1
ATOM 750 C CA . ALA A 1 105 ? -8.543 -8.340 4.524 1.00 92.94 105 ALA A CA 1
ATOM 751 C C . ALA A 1 105 ? -7.556 -8.377 3.344 1.00 92.94 105 ALA A C 1
ATOM 753 O O . ALA A 1 105 ? -7.372 -7.361 2.669 1.00 92.94 105 ALA A O 1
ATOM 754 N N . LEU A 1 106 ? -6.996 -9.553 3.030 1.00 95.19 106 LEU A N 1
ATOM 755 C CA . LEU A 1 106 ? -6.137 -9.744 1.858 1.00 95.19 106 LEU A CA 1
ATOM 756 C C . LEU A 1 106 ? -6.863 -9.382 0.558 1.00 95.19 106 LEU A C 1
ATOM 758 O O . LEU A 1 106 ? -6.365 -8.574 -0.226 1.00 95.19 106 LEU A O 1
ATOM 762 N N . LYS A 1 107 ? -8.074 -9.916 0.353 1.00 95.81 107 LYS A N 1
ATOM 763 C CA . LYS A 1 107 ? -8.895 -9.599 -0.824 1.00 95.81 107 LYS A CA 1
ATOM 764 C C . LYS A 1 107 ? -9.157 -8.097 -0.946 1.00 95.81 107 LYS A C 1
ATOM 766 O O . LYS A 1 107 ? -9.016 -7.548 -2.036 1.00 95.81 107 LYS A O 1
ATOM 771 N N . LYS A 1 108 ? -9.519 -7.428 0.154 1.00 95.56 108 LYS A N 1
ATOM 772 C CA . LYS A 1 108 ? -9.786 -5.982 0.162 1.00 95.56 108 LYS A CA 1
ATOM 773 C C . LYS A 1 108 ? -8.576 -5.176 -0.287 1.00 95.56 108 LYS A C 1
ATOM 775 O O . LYS A 1 108 ? -8.727 -4.325 -1.156 1.00 95.56 108 LYS A O 1
ATOM 780 N N . GLY A 1 109 ? -7.386 -5.441 0.248 1.00 95.31 109 GLY A N 1
ATOM 781 C CA . GLY A 1 109 ? -6.230 -4.650 -0.173 1.00 95.31 109 GLY A CA 1
ATOM 782 C C . GLY A 1 109 ? -5.702 -5.015 -1.556 1.00 95.31 109 GLY A C 1
ATOM 783 O O . GLY A 1 109 ? -5.215 -4.116 -2.230 1.00 95.31 109 GLY A O 1
ATOM 784 N N . VAL A 1 110 ? -5.872 -6.250 -2.045 1.00 97.44 110 VAL A N 1
ATOM 785 C CA . VAL A 1 110 ? -5.602 -6.555 -3.467 1.00 97.44 110 VAL A CA 1
ATOM 786 C C . VAL A 1 110 ? -6.510 -5.723 -4.374 1.00 97.44 110 VAL A C 1
ATOM 788 O O . VAL A 1 110 ? -6.030 -5.119 -5.329 1.00 97.44 110 VAL A O 1
ATOM 791 N N . LEU A 1 111 ? -7.804 -5.632 -4.054 1.00 97.31 111 LEU A N 1
ATOM 792 C CA . LEU A 1 111 ? -8.741 -4.800 -4.813 1.00 97.31 111 LEU A CA 1
ATOM 793 C C . LEU A 1 111 ? -8.427 -3.303 -4.692 1.00 97.31 111 LEU A C 1
ATOM 795 O O . LEU A 1 111 ? -8.542 -2.595 -5.687 1.00 97.31 111 LEU A O 1
ATOM 799 N N . ALA A 1 112 ? -7.979 -2.829 -3.525 1.00 97.44 112 ALA A N 1
ATOM 800 C CA . ALA A 1 112 ? -7.543 -1.442 -3.351 1.00 97.44 112 ALA A CA 1
ATOM 801 C C . ALA A 1 112 ? -6.344 -1.104 -4.255 1.00 97.44 112 ALA A C 1
ATOM 803 O O . ALA A 1 112 ? -6.371 -0.090 -4.946 1.00 97.44 112 ALA A O 1
ATOM 804 N N . HIS A 1 113 ? -5.332 -1.980 -4.327 1.00 97.44 113 HIS A N 1
ATOM 805 C CA . HIS A 1 113 ? -4.199 -1.791 -5.242 1.00 97.44 113 HIS A CA 1
ATOM 806 C C . HIS A 1 113 ? -4.634 -1.865 -6.710 1.00 97.44 113 HIS A C 1
ATOM 808 O O . HIS A 1 113 ? -4.223 -1.030 -7.508 1.00 97.44 113 HIS A O 1
ATOM 814 N N . ALA A 1 114 ? -5.485 -2.830 -7.072 1.00 97.00 114 ALA A N 1
ATOM 815 C CA . ALA A 1 114 ? -5.981 -2.962 -8.441 1.00 97.00 114 ALA A CA 1
ATOM 816 C C . ALA A 1 114 ? -6.777 -1.724 -8.890 1.00 97.00 114 ALA A C 1
ATOM 818 O O . ALA A 1 114 ? -6.598 -1.258 -10.012 1.00 97.00 114 ALA A O 1
ATOM 819 N N . SER A 1 115 ? -7.609 -1.168 -8.005 1.00 95.88 115 SER A N 1
ATOM 820 C CA . SER A 1 115 ? -8.338 0.078 -8.257 1.00 95.88 115 SER A CA 1
ATOM 821 C C . SER A 1 115 ? -7.384 1.257 -8.440 1.00 95.88 115 SER A C 1
ATOM 823 O O . SER A 1 115 ? -7.520 1.999 -9.406 1.00 95.88 115 SER A O 1
ATOM 825 N N . ALA A 1 116 ? -6.387 1.397 -7.562 1.00 96.38 116 ALA A N 1
ATOM 826 C CA . ALA A 1 116 ? -5.415 2.485 -7.626 1.00 96.38 116 ALA A CA 1
ATOM 827 C C . ALA A 1 116 ? -4.587 2.468 -8.920 1.00 96.38 116 ALA A C 1
ATOM 829 O O . ALA A 1 116 ? -4.331 3.520 -9.498 1.00 96.38 116 ALA A O 1
AT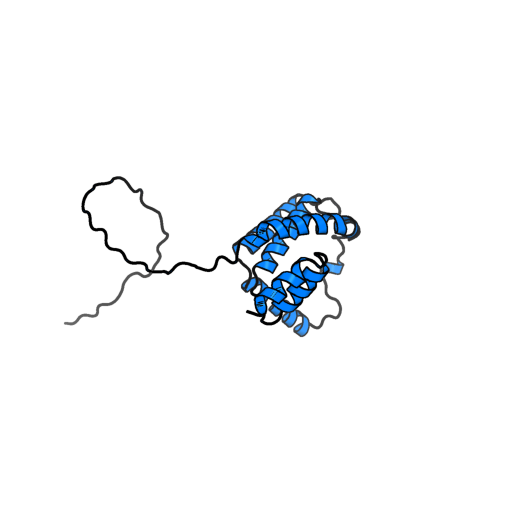OM 830 N N . ILE A 1 117 ? -4.219 1.277 -9.417 1.00 95.00 117 ILE A N 1
ATOM 831 C CA . ILE A 1 117 ? -3.540 1.115 -10.715 1.00 95.00 117 ILE A CA 1
ATOM 832 C C . ILE A 1 117 ? -4.404 1.663 -11.861 1.00 95.00 117 ILE A C 1
ATOM 834 O O . ILE A 1 117 ? -3.870 2.217 -12.816 1.00 95.00 117 ILE A O 1
ATOM 838 N N . GLY A 1 118 ? -5.732 1.558 -11.762 1.00 94.94 118 GLY A N 1
ATOM 839 C CA . GLY A 1 118 ? -6.659 2.130 -12.741 1.00 94.94 118 GLY A CA 1
ATOM 840 C C . GLY A 1 118 ? -6.685 3.663 -12.770 1.00 94.94 118 GLY A C 1
ATOM 841 O O . GLY A 1 118 ? -7.185 4.234 -13.736 1.00 94.94 118 GLY A O 1
ATOM 842 N N . HIS A 1 119 ? -6.144 4.327 -11.747 1.00 95.44 119 HIS A N 1
ATOM 843 C CA . HIS A 1 119 ? -6.146 5.784 -11.603 1.00 95.44 119 HIS A CA 1
ATOM 844 C C . HIS A 1 119 ? -4.735 6.397 -11.581 1.00 95.44 119 HIS A C 1
ATOM 846 O O . HIS A 1 119 ? -4.585 7.560 -11.201 1.00 95.44 119 HIS A O 1
ATOM 852 N N . VAL A 1 120 ? -3.697 5.641 -11.958 1.00 94.69 120 VAL A N 1
ATOM 853 C CA . VAL A 1 120 ? -2.323 6.167 -12.010 1.00 94.69 120 VAL A CA 1
ATOM 854 C C . VAL A 1 120 ? -2.193 7.277 -13.048 1.00 94.69 120 VAL A C 1
ATOM 856 O O . VAL A 1 120 ? -2.786 7.224 -14.127 1.00 94.69 120 VAL A O 1
ATOM 859 N N . ASP A 1 121 ? -1.376 8.275 -12.738 1.00 91.25 121 ASP A N 1
ATOM 860 C CA . ASP A 1 121 ? -0.975 9.292 -13.699 1.00 91.25 121 ASP A CA 1
ATOM 861 C C . ASP A 1 121 ? 0.184 8.816 -14.599 1.00 91.25 121 ASP A C 1
ATOM 863 O O . ASP A 1 121 ? 0.699 7.701 -14.487 1.00 91.25 121 ASP A O 1
ATOM 867 N N . SER A 1 122 ? 0.636 9.687 -15.504 1.00 87.81 122 SER A N 1
ATOM 868 C CA . SER A 1 122 ? 1.736 9.388 -16.432 1.00 87.81 122 SER A CA 1
ATOM 869 C C . SER A 1 122 ? 3.092 9.145 -15.756 1.00 87.81 122 SER A C 1
ATOM 871 O O . SER A 1 122 ? 4.025 8.706 -16.421 1.00 87.81 122 SER A O 1
ATOM 873 N N . LYS A 1 123 ? 3.235 9.479 -14.469 1.00 86.25 123 LYS A N 1
ATOM 874 C CA . LYS A 1 123 ? 4.443 9.256 -13.662 1.00 86.25 123 LYS A CA 1
ATOM 875 C C . LYS A 1 123 ? 4.312 8.017 -12.769 1.00 86.25 123 LYS A C 1
ATOM 877 O O . LYS A 1 123 ? 5.191 7.765 -11.949 1.00 86.25 123 LYS A O 1
ATOM 882 N N . GLY A 1 124 ? 3.229 7.249 -12.914 1.00 89.38 124 GLY A N 1
ATOM 883 C CA . GLY A 1 124 ? 2.936 6.093 -12.070 1.00 89.38 124 GLY A CA 1
ATOM 884 C C . GLY A 1 124 ? 2.452 6.470 -10.670 1.00 89.38 124 GLY A C 1
ATOM 885 O O . GLY A 1 124 ? 2.441 5.620 -9.782 1.00 89.38 124 GLY A O 1
ATOM 886 N N . MET A 1 125 ? 2.063 7.728 -10.453 1.00 93.56 125 MET A N 1
ATOM 887 C CA . MET A 1 125 ? 1.584 8.211 -9.166 1.00 93.56 125 MET A CA 1
ATOM 888 C C . MET A 1 125 ? 0.073 8.006 -9.045 1.00 93.56 125 MET A C 1
ATOM 890 O O . MET A 1 125 ? -0.693 8.320 -9.953 1.00 93.56 125 MET A O 1
ATOM 894 N N . ILE A 1 126 ? -0.356 7.505 -7.891 1.00 95.31 126 ILE A N 1
ATOM 895 C CA . ILE A 1 126 ? -1.768 7.297 -7.550 1.00 95.31 126 ILE A CA 1
ATOM 896 C C . ILE A 1 126 ? -2.357 8.536 -6.858 1.00 95.31 126 ILE A C 1
ATOM 898 O O . ILE A 1 126 ? -1.622 9.260 -6.179 1.00 95.31 126 ILE A O 1
ATOM 902 N N . PRO A 1 127 ? -3.673 8.789 -6.963 1.00 95.88 127 PRO A N 1
ATOM 903 C CA . PRO A 1 127 ? -4.310 9.900 -6.267 1.00 95.88 127 PRO A CA 1
ATOM 904 C C . PRO A 1 127 ? -4.407 9.638 -4.751 1.00 95.88 127 PRO A C 1
ATOM 906 O O . PRO A 1 127 ? -4.468 8.497 -4.292 1.00 95.88 127 PRO A O 1
ATOM 909 N N . LEU A 1 128 ? -4.462 10.711 -3.951 1.00 95.69 128 LEU A N 1
ATOM 910 C CA . LEU A 1 128 ? -4.480 10.639 -2.480 1.00 95.69 128 LEU A CA 1
ATOM 911 C C . LEU A 1 128 ? -5.578 9.717 -1.910 1.00 95.69 128 LEU A C 1
ATOM 913 O O . LEU A 1 128 ? -5.260 8.952 -1.002 1.00 95.69 128 LEU A O 1
ATOM 917 N N . PRO A 1 129 ? -6.832 9.726 -2.408 1.00 96.06 129 PRO A N 1
ATOM 918 C CA . PRO A 1 129 ? -7.867 8.829 -1.893 1.00 96.06 129 PRO A CA 1
ATOM 919 C C . PRO A 1 129 ? -7.515 7.346 -2.062 1.00 96.06 129 PRO A C 1
ATOM 921 O O . PRO A 1 129 ? -7.738 6.557 -1.143 1.00 96.06 129 PRO A O 1
ATOM 924 N N . ASP A 1 130 ? -6.908 6.976 -3.191 1.00 96.88 130 ASP A N 1
ATOM 925 C CA . ASP A 1 130 ? -6.476 5.601 -3.445 1.00 96.88 130 ASP A CA 1
ATOM 926 C C . ASP A 1 130 ? -5.292 5.218 -2.556 1.00 96.88 130 ASP A C 1
ATOM 928 O O . ASP A 1 130 ? -5.248 4.110 -2.019 1.00 96.88 130 ASP A O 1
ATOM 932 N N . TYR A 1 131 ? -4.365 6.151 -2.323 1.00 97.25 131 TYR A N 1
ATOM 933 C CA . TYR A 1 131 ? -3.274 5.938 -1.376 1.00 97.25 131 TYR A CA 1
ATOM 934 C C . TYR A 1 131 ? -3.787 5.701 0.052 1.00 97.25 131 TYR A C 1
ATOM 936 O O . TYR A 1 131 ? -3.348 4.765 0.726 1.00 97.25 131 TYR A O 1
ATOM 944 N N . THR A 1 132 ? -4.777 6.482 0.493 1.00 97.12 132 THR A N 1
ATOM 945 C CA . THR A 1 132 ? -5.437 6.287 1.790 1.00 97.12 132 THR A CA 1
ATOM 946 C C . THR A 1 132 ? -6.132 4.932 1.874 1.00 97.12 132 THR A C 1
ATOM 948 O O . THR A 1 132 ? -5.962 4.224 2.869 1.00 97.12 132 THR A O 1
ATOM 951 N N . ALA A 1 133 ? -6.854 4.528 0.826 1.00 96.62 133 ALA A N 1
ATOM 952 C CA . ALA A 1 133 ? -7.516 3.228 0.772 1.00 96.62 133 ALA A CA 1
ATOM 953 C C . ALA A 1 133 ? -6.513 2.062 0.841 1.00 96.62 133 ALA A C 1
ATOM 955 O O . ALA A 1 133 ? -6.749 1.081 1.553 1.00 96.62 133 ALA A O 1
ATOM 956 N N . ILE A 1 134 ? -5.368 2.180 0.160 1.00 97.31 134 ILE A N 1
ATOM 957 C CA . ILE A 1 134 ? -4.270 1.209 0.241 1.00 97.31 134 ILE A CA 1
ATOM 958 C C . ILE A 1 134 ? -3.720 1.129 1.669 1.00 97.31 134 ILE A C 1
ATOM 960 O O . ILE A 1 134 ? -3.616 0.032 2.223 1.00 97.31 134 ILE A O 1
ATOM 964 N N . ASN A 1 135 ? -3.403 2.268 2.290 1.00 96.75 135 ASN A N 1
ATOM 965 C CA . ASN A 1 135 ? -2.848 2.307 3.643 1.00 96.75 135 ASN A CA 1
ATOM 966 C C . ASN A 1 135 ? -3.813 1.728 4.686 1.00 96.75 135 ASN A C 1
ATOM 968 O O . ASN A 1 135 ? -3.393 0.959 5.555 1.00 96.75 135 ASN A O 1
ATOM 972 N N . ALA A 1 136 ? -5.106 2.036 4.571 1.00 96.38 136 ALA A N 1
ATOM 973 C CA . ALA A 1 136 ? -6.154 1.456 5.403 1.00 96.38 136 ALA A CA 1
ATOM 974 C C . ALA A 1 136 ? -6.204 -0.069 5.240 1.00 96.38 136 ALA A C 1
ATOM 976 O O . ALA A 1 136 ? -6.116 -0.816 6.218 1.00 96.38 136 ALA A O 1
ATOM 977 N N . ALA A 1 137 ? -6.254 -0.554 3.996 1.00 96.19 137 ALA A N 1
ATOM 978 C CA . ALA A 1 137 ? -6.325 -1.981 3.713 1.00 96.19 137 ALA A CA 1
ATOM 979 C C . ALA A 1 137 ? -5.092 -2.752 4.218 1.00 96.19 137 ALA A C 1
ATOM 981 O O . ALA A 1 137 ? -5.244 -3.816 4.821 1.00 96.19 137 ALA A O 1
ATOM 982 N N . ILE A 1 138 ? -3.882 -2.209 4.043 1.00 95.25 138 ILE A N 1
ATOM 983 C CA . ILE A 1 138 ? -2.646 -2.793 4.593 1.00 95.25 138 ILE A CA 1
ATOM 984 C C . ILE A 1 138 ? -2.683 -2.790 6.126 1.00 95.25 138 ILE A C 1
ATOM 986 O O . ILE A 1 138 ? -2.303 -3.781 6.754 1.00 95.25 138 ILE A O 1
ATOM 990 N N . GLY A 1 139 ? -3.178 -1.716 6.746 1.00 94.38 139 GLY A N 1
ATOM 991 C CA . GLY A 1 139 ? -3.376 -1.648 8.193 1.00 94.38 139 GLY A CA 1
ATOM 992 C C . GLY A 1 139 ? -4.253 -2.792 8.708 1.00 94.38 139 GLY A C 1
ATOM 993 O O . GLY A 1 139 ? -3.875 -3.477 9.664 1.00 94.38 139 GLY A O 1
ATOM 994 N N . HIS A 1 140 ? -5.370 -3.067 8.027 1.00 92.81 140 HIS A N 1
ATOM 995 C CA . HIS A 1 140 ? -6.261 -4.189 8.347 1.00 92.81 140 HIS A CA 1
ATOM 996 C C . HIS A 1 140 ? -5.601 -5.555 8.124 1.00 92.81 140 HIS A C 1
ATOM 998 O O . HIS A 1 140 ? -5.726 -6.437 8.976 1.00 92.81 140 HIS A O 1
ATOM 1004 N N . MET A 1 141 ? -4.839 -5.728 7.037 1.00 93.25 141 MET A N 1
ATOM 1005 C CA . MET A 1 141 ? -4.059 -6.951 6.795 1.00 93.25 141 MET A CA 1
ATOM 1006 C C . MET A 1 141 ? -3.089 -7.227 7.949 1.00 93.25 141 MET A C 1
ATOM 1008 O O . MET A 1 141 ? -3.081 -8.321 8.510 1.00 93.25 141 MET A O 1
ATOM 1012 N N . VAL A 1 142 ? -2.301 -6.233 8.363 1.00 90.88 142 VAL A N 1
ATOM 1013 C CA . VAL A 1 142 ? -1.316 -6.388 9.445 1.00 90.88 142 VAL A CA 1
ATOM 1014 C C . VAL A 1 142 ? -1.992 -6.603 10.800 1.00 90.88 142 VAL A C 1
ATOM 1016 O O . VAL A 1 142 ? -1.504 -7.391 11.613 1.00 90.88 142 VAL A O 1
ATOM 1019 N N . ALA A 1 143 ? -3.124 -5.943 11.055 1.00 90.44 143 ALA A N 1
ATOM 1020 C CA . ALA A 1 143 ? -3.884 -6.115 12.291 1.00 90.44 143 ALA A CA 1
ATOM 1021 C C . ALA A 1 143 ? -4.469 -7.529 12.447 1.00 90.44 143 ALA A C 1
ATOM 1023 O O . ALA A 1 143 ? -4.645 -7.982 13.580 1.00 90.44 143 ALA A O 1
ATOM 1024 N N . SER A 1 144 ? -4.727 -8.223 11.333 1.00 89.06 144 SER A N 1
ATOM 1025 C CA . SER A 1 144 ? -5.268 -9.587 11.332 1.00 89.06 144 SER A CA 1
ATOM 1026 C C . SER A 1 144 ? -4.262 -10.664 11.761 1.00 89.06 144 SER A C 1
ATOM 1028 O O . SER A 1 144 ? -4.665 -11.731 12.222 1.00 89.06 144 SER A O 1
ATOM 1030 N N . VAL A 1 145 ? -2.956 -10.390 11.672 1.00 87.94 145 VAL A N 1
ATOM 1031 C CA . VAL A 1 145 ? -1.920 -11.380 11.991 1.00 87.94 145 VAL A CA 1
ATOM 1032 C C . VAL A 1 145 ? -1.812 -11.593 13.509 1.00 87.94 145 VAL A C 1
ATOM 1034 O O . VAL A 1 145 ? -1.664 -10.622 14.267 1.00 87.94 145 VAL A O 1
ATOM 1037 N N . PRO A 1 146 ? -1.789 -12.851 13.994 1.00 77.88 146 PRO A N 1
ATOM 1038 C CA . PRO A 1 146 ? -1.559 -13.146 15.401 1.00 77.88 146 PRO A CA 1
ATOM 1039 C C . PRO A 1 146 ? -0.229 -12.567 15.893 1.00 77.88 146 PRO A C 1
ATOM 1041 O O . PRO A 1 146 ? 0.856 -12.860 15.385 1.00 77.88 146 PRO A O 1
ATOM 1044 N N . LYS A 1 147 ? -0.296 -11.749 16.943 1.00 73.38 147 LYS A N 1
ATOM 1045 C CA . LYS A 1 147 ? 0.896 -11.180 17.577 1.00 73.38 147 LYS A CA 1
ATOM 1046 C C . LYS A 1 147 ? 1.650 -12.277 18.319 1.00 73.38 147 LYS A C 1
ATOM 1048 O O . LYS A 1 147 ? 1.073 -12.966 19.160 1.00 73.38 147 LYS A O 1
ATOM 1053 N N . LYS A 1 148 ? 2.962 -12.373 18.093 1.00 67.56 148 LYS A N 1
ATOM 1054 C CA . LYS A 1 148 ? 3.830 -13.216 18.925 1.00 67.56 148 LYS A CA 1
ATOM 1055 C C . LYS A 1 148 ? 3.722 -12.806 20.407 1.00 67.56 148 LYS A C 1
ATOM 1057 O O . LYS A 1 148 ? 3.552 -11.611 20.697 1.00 67.56 148 LYS A O 1
ATOM 1062 N N . PRO A 1 149 ? 3.863 -13.750 21.354 1.00 50.12 149 PRO A N 1
ATOM 1063 C CA . PRO A 1 149 ? 4.008 -13.424 22.772 1.00 50.12 149 PRO A CA 1
ATOM 1064 C C . PRO A 1 149 ? 5.110 -12.365 22.970 1.00 50.12 149 PRO A C 1
ATOM 1066 O O . PRO A 1 149 ? 6.184 -12.473 22.389 1.00 50.12 149 PRO A O 1
ATOM 1069 N N . GLY A 1 150 ? 4.820 -11.292 23.715 1.00 56.41 150 GLY A N 1
ATOM 1070 C CA . GLY A 1 150 ? 5.726 -10.143 23.921 1.00 56.41 150 GLY A CA 1
ATOM 1071 C C . GLY A 1 150 ? 5.446 -8.916 23.038 1.00 56.41 150 GLY A C 1
ATOM 1072 O O . GLY A 1 150 ? 5.615 -7.782 23.489 1.00 56.41 150 GLY A O 1
ATOM 1073 N N . HIS A 1 151 ? 4.879 -9.096 21.841 1.00 56.41 151 HIS A N 1
ATOM 1074 C CA . HIS A 1 151 ? 4.593 -7.986 20.918 1.00 56.41 151 HIS A CA 1
ATOM 1075 C C . HIS A 1 151 ? 3.474 -7.056 21.426 1.00 56.41 151 HIS A C 1
ATOM 1077 O O . HIS A 1 151 ? 3.455 -5.861 21.132 1.00 56.41 151 HIS A O 1
ATOM 1083 N N . ARG A 1 152 ? 2.566 -7.577 22.268 1.00 58.78 152 ARG A N 1
ATOM 1084 C CA . ARG A 1 152 ? 1.534 -6.772 22.949 1.00 58.78 152 ARG A CA 1
ATOM 1085 C C . ARG A 1 152 ? 2.130 -5.693 23.858 1.00 58.78 152 ARG A C 1
ATOM 1087 O O . ARG A 1 152 ? 1.559 -4.613 23.947 1.00 58.78 152 ARG A O 1
ATOM 1094 N N . ARG A 1 153 ? 3.260 -5.959 24.523 1.00 59.75 153 ARG A N 1
ATOM 1095 C CA . ARG A 1 153 ? 3.897 -5.002 25.444 1.00 59.75 153 ARG A CA 1
ATOM 1096 C C . ARG A 1 153 ? 4.545 -3.847 24.671 1.00 59.75 153 ARG A C 1
ATOM 1098 O O . ARG A 1 153 ? 4.346 -2.691 25.026 1.00 59.75 153 ARG A O 1
ATOM 1105 N N . LEU A 1 154 ? 5.213 -4.161 23.561 1.00 54.59 154 LEU A N 1
ATOM 1106 C CA . LEU A 1 154 ? 5.826 -3.170 22.670 1.00 54.59 154 LEU A CA 1
ATOM 1107 C C . LEU A 1 154 ? 4.783 -2.297 21.967 1.00 54.59 154 LEU A C 1
ATOM 1109 O O . LEU A 1 154 ? 4.922 -1.080 21.942 1.00 54.59 154 LEU A O 1
ATOM 1113 N N . GLN A 1 155 ? 3.690 -2.884 21.476 1.00 57.81 155 GLN A N 1
ATOM 1114 C CA . GLN A 1 155 ? 2.615 -2.095 20.871 1.00 57.81 155 GLN A CA 1
ATOM 1115 C C . GLN A 1 155 ? 1.864 -1.226 21.881 1.00 57.81 155 GLN A C 1
ATOM 1117 O O . GLN A 1 155 ? 1.467 -0.117 21.539 1.00 57.81 155 GLN A O 1
ATOM 1122 N N . ARG A 1 156 ? 1.686 -1.692 23.124 1.00 59.66 156 ARG A N 1
ATOM 1123 C CA . ARG A 1 156 ? 1.134 -0.858 24.201 1.00 59.66 156 ARG A CA 1
ATOM 1124 C C . ARG A 1 156 ? 2.061 0.308 24.538 1.00 59.66 156 ARG A C 1
ATOM 1126 O O . ARG A 1 156 ? 1.585 1.428 24.650 1.00 59.66 156 ARG A O 1
ATOM 1133 N N . SER A 1 157 ? 3.372 0.072 24.605 1.00 60.31 157 SER A N 1
ATOM 1134 C CA . SER A 1 157 ? 4.370 1.135 24.792 1.00 60.31 157 SER A CA 1
ATOM 1135 C C . SER A 1 157 ? 4.354 2.157 23.648 1.00 60.31 157 SER A C 1
ATOM 1137 O O . SER A 1 157 ? 4.367 3.361 23.898 1.00 60.31 157 SER A O 1
ATOM 1139 N N . TRP A 1 158 ? 4.249 1.698 22.399 1.00 54.78 158 TRP A N 1
ATOM 1140 C CA . TRP A 1 158 ? 4.155 2.579 21.235 1.00 54.78 158 TRP A CA 1
ATOM 1141 C C . TRP A 1 158 ? 2.845 3.382 21.222 1.00 54.78 158 TRP A C 1
ATOM 1143 O O . TRP A 1 158 ? 2.874 4.591 21.020 1.00 54.78 158 TRP A O 1
ATOM 1153 N N . ARG A 1 159 ? 1.706 2.752 21.544 1.00 57.81 159 ARG A N 1
ATOM 1154 C CA . ARG A 1 159 ? 0.407 3.432 21.696 1.00 57.81 159 ARG A CA 1
ATOM 1155 C C . ARG A 1 159 ? 0.433 4.481 22.811 1.00 57.81 159 ARG A C 1
ATOM 1157 O O . ARG A 1 159 ? 0.006 5.604 22.582 1.00 57.81 159 ARG A O 1
ATOM 1164 N N . CYS A 1 160 ? 1.008 4.152 23.971 1.00 56.00 160 CYS A N 1
ATOM 1165 C CA . CYS A 1 160 ? 1.212 5.091 25.081 1.00 56.00 160 CYS A CA 1
ATOM 1166 C C . CYS A 1 160 ? 2.029 6.326 24.666 1.00 56.00 160 CYS A C 1
ATOM 1168 O O . CYS A 1 160 ? 1.779 7.423 25.163 1.00 56.00 160 CYS A O 1
ATOM 1170 N N . ARG A 1 161 ? 2.988 6.158 23.747 1.00 56.56 161 ARG A N 1
ATOM 1171 C CA . ARG A 1 161 ? 3.795 7.257 23.202 1.00 56.56 161 ARG A CA 1
ATOM 1172 C C . ARG A 1 161 ? 3.016 8.131 22.213 1.00 56.56 161 ARG A C 1
ATOM 1174 O O . ARG A 1 161 ? 3.271 9.326 22.168 1.00 56.56 161 ARG A O 1
ATOM 1181 N N . GLN A 1 162 ? 2.085 7.552 21.455 1.00 51.88 162 GLN A N 1
ATOM 1182 C CA . GLN A 1 162 ? 1.302 8.273 20.445 1.00 51.88 162 GLN A CA 1
ATOM 1183 C C . GLN A 1 162 ? 0.053 8.969 21.005 1.00 51.88 162 GLN A C 1
ATOM 1185 O O . GLN A 1 162 ? -0.322 10.028 20.521 1.00 51.88 162 GLN A O 1
ATOM 1190 N N . GLU A 1 163 ? -0.598 8.395 22.020 1.00 50.66 163 GLU A N 1
ATOM 1191 C CA . GLU A 1 163 ? -1.882 8.891 22.550 1.00 50.66 163 GLU A CA 1
ATOM 1192 C C . GLU A 1 163 ? -1.731 9.815 23.780 1.00 50.66 163 GLU A C 1
ATOM 1194 O O . GLU A 1 163 ? -2.729 10.184 24.391 1.00 50.66 163 GLU A O 1
ATOM 1199 N N . GLY A 1 164 ? -0.509 10.211 24.161 1.00 51.28 164 GLY A N 1
ATOM 1200 C CA . GLY A 1 164 ? -0.297 11.212 25.215 1.00 51.28 164 GLY A CA 1
ATOM 1201 C C . GLY A 1 164 ? -0.824 10.796 26.597 1.00 51.28 164 GLY A C 1
ATOM 1202 O O . GLY A 1 164 ? -1.748 11.400 27.131 1.00 51.28 164 GLY A O 1
ATOM 1203 N N . GLY A 1 165 ? -0.214 9.773 27.203 1.00 52.88 165 GLY A N 1
ATOM 1204 C CA . GLY A 1 165 ? -0.096 9.601 28.665 1.00 52.88 165 GLY A CA 1
ATOM 1205 C C . GLY A 1 165 ? -1.333 9.248 29.514 1.00 52.88 165 GLY A C 1
ATOM 1206 O O . GLY A 1 165 ? -1.162 8.590 30.537 1.00 52.88 165 GLY A O 1
ATOM 1207 N N . SER A 1 166 ? -2.563 9.611 29.137 1.00 52.84 166 SER A N 1
ATOM 1208 C CA . SER A 1 166 ? -3.733 9.463 30.031 1.00 52.84 166 SER A CA 1
ATOM 1209 C C . SER A 1 166 ? -4.228 8.012 30.175 1.00 52.84 166 SER A C 1
ATOM 1211 O O . SER A 1 166 ? -4.591 7.571 31.267 1.00 52.84 166 SER A O 1
ATOM 1213 N N . TRP A 1 167 ? -4.166 7.222 29.099 1.00 49.97 167 TRP A N 1
ATOM 1214 C CA . TRP A 1 167 ? -4.631 5.826 29.092 1.00 49.97 167 TRP A CA 1
ATOM 1215 C C . TRP A 1 167 ? -3.746 4.867 29.903 1.00 49.97 167 TRP A C 1
ATOM 1217 O O . TRP A 1 167 ? -4.212 3.828 30.364 1.00 49.97 167 TRP A O 1
ATOM 1227 N N . CYS A 1 168 ? -2.466 5.196 30.093 1.00 55.00 168 CYS A N 1
ATOM 1228 C CA . CYS A 1 168 ? -1.487 4.249 30.630 1.00 55.00 168 CYS A CA 1
ATOM 1229 C C . CYS A 1 168 ? -1.633 4.033 32.148 1.00 55.00 168 CYS A C 1
ATOM 1231 O O . CYS A 1 168 ? -1.290 2.960 32.637 1.00 55.00 168 CYS A O 1
ATOM 1233 N N . LEU A 1 169 ? -2.160 5.011 32.895 1.00 50.81 169 LEU A N 1
ATOM 1234 C CA . LEU A 1 169 ? -2.281 4.922 34.357 1.00 50.81 169 LEU A CA 1
ATOM 1235 C C . LEU A 1 169 ? -3.507 4.112 34.812 1.00 50.81 169 LEU A C 1
ATOM 1237 O O . LEU A 1 169 ? -3.425 3.388 35.802 1.00 50.81 169 LEU A O 1
ATOM 1241 N N . HIS A 1 170 ? -4.618 4.170 34.073 1.00 48.31 170 HIS A N 1
ATOM 1242 C CA . HIS A 1 170 ? -5.841 3.444 34.437 1.00 48.31 170 HIS A CA 1
ATOM 1243 C C . HIS A 1 170 ? -5.769 1.935 34.150 1.00 48.31 170 HIS A C 1
ATOM 1245 O O . HIS A 1 170 ? -6.377 1.153 34.877 1.00 48.31 170 HIS A O 1
ATOM 1251 N N . GLU A 1 171 ? -5.001 1.506 33.144 1.00 50.69 171 GLU A N 1
ATOM 1252 C CA . GLU A 1 171 ? -4.854 0.080 32.812 1.00 50.69 171 GLU A CA 1
ATOM 1253 C C . GLU A 1 171 ? -3.871 -0.629 33.764 1.00 50.69 171 GLU A C 1
ATOM 1255 O O . GLU A 1 171 ? -4.126 -1.751 34.195 1.00 50.69 171 GLU A O 1
ATOM 1260 N N . VAL A 1 172 ? -2.786 0.048 34.177 1.00 52.62 172 VAL A N 1
ATOM 1261 C CA . VAL A 1 172 ? -1.836 -0.483 35.179 1.00 52.62 172 VAL A CA 1
ATOM 1262 C C . VAL A 1 172 ? -2.529 -0.721 36.523 1.00 52.62 172 VAL A C 1
ATOM 1264 O O . VAL A 1 172 ? -2.240 -1.707 37.188 1.00 52.62 172 VAL A O 1
ATOM 1267 N N . ALA A 1 173 ? -3.498 0.117 36.897 1.00 47.53 173 ALA A N 1
ATOM 1268 C CA . ALA A 1 173 ? -4.300 -0.086 38.103 1.00 47.53 173 ALA A CA 1
ATOM 1269 C C . ALA A 1 173 ? -5.297 -1.261 37.999 1.00 47.53 173 ALA A C 1
ATOM 1271 O O . ALA A 1 173 ? -5.787 -1.738 39.024 1.00 47.53 173 ALA A O 1
ATOM 1272 N N . ARG A 1 174 ? -5.607 -1.730 36.782 1.00 48.38 174 ARG A N 1
ATOM 1273 C CA . ARG A 1 174 ? -6.529 -2.849 36.527 1.00 48.38 174 ARG A CA 1
ATOM 1274 C C . ARG A 1 174 ? -5.833 -4.208 36.495 1.00 48.38 174 ARG A C 1
ATOM 1276 O O . ARG A 1 174 ? -6.478 -5.198 36.799 1.00 48.38 174 ARG A O 1
ATOM 1283 N N . GLU A 1 175 ? -4.543 -4.245 36.164 1.00 46.47 175 GLU A N 1
ATOM 1284 C CA . GLU A 1 175 ? -3.722 -5.470 36.140 1.00 46.47 175 GLU A CA 1
ATOM 1285 C C . GLU A 1 175 ? -3.193 -5.858 37.542 1.00 46.47 175 GLU A C 1
ATOM 1287 O O . GLU A 1 175 ? -2.666 -6.949 37.734 1.00 46.47 175 GLU A O 1
ATOM 1292 N N . SER A 1 176 ? -3.343 -4.975 38.536 1.00 45.75 176 SER A N 1
ATOM 1293 C CA . SER A 1 176 ? -2.973 -5.215 39.942 1.00 45.75 176 SER A CA 1
ATOM 1294 C C . SER A 1 176 ? -4.080 -5.885 40.771 1.00 45.75 176 SER A C 1
ATOM 1296 O O . SER A 1 176 ? -3.996 -5.876 42.002 1.00 45.75 176 SER A O 1
ATOM 1298 N N . ARG A 1 177 ? -5.142 -6.396 40.134 1.00 39.31 177 ARG A N 1
ATOM 1299 C CA . ARG A 1 177 ? -6.276 -7.051 40.796 1.00 39.31 177 ARG A CA 1
ATOM 1300 C C . ARG A 1 177 ? -6.629 -8.380 40.147 1.00 39.31 177 ARG A C 1
ATOM 1302 O O . ARG A 1 177 ? -6.626 -8.435 38.900 1.00 39.31 177 ARG A O 1
#

Secondary structure (DSSP, 8-state):
---------------PPPPP------------------------GGGHHHHHHHHHHHHHHHHHHHHHS-TT-GGGG--TT--HHHHHHHHHHHHHHHHTS-HHHHHHHHHHHHHHHTT--TTSPPPHHHHHHHHHHHHHHHHHSPPPTTHHHHHHHHHHHHTTSHHHHHHHTTTT-

pLDDT: mean 72.28, std 23.56, range [31.67, 97.69]